Protein AF-A0A7S0PZ51-F1 (afdb_monomer)

Mean predicted aligned error: 7.54 Å

Organism: NCBI:txid221442

Structure (mmCIF, N/CA/C/O backbone):
data_AF-A0A7S0PZ51-F1
#
_entry.id   AF-A0A7S0PZ51-F1
#
loop_
_atom_site.group_PDB
_atom_site.id
_atom_site.type_symbol
_atom_site.label_atom_id
_atom_site.label_alt_id
_atom_site.label_comp_id
_atom_site.label_asym_id
_atom_site.label_entity_id
_atom_site.label_seq_id
_atom_site.pdbx_PDB_ins_code
_atom_site.Cartn_x
_atom_site.Cartn_y
_atom_site.Cartn_z
_atom_site.occupancy
_atom_site.B_iso_or_equiv
_atom_site.auth_seq_id
_atom_site.auth_comp_id
_atom_site.auth_asym_id
_atom_site.auth_atom_id
_atom_site.pdbx_PDB_model_num
ATOM 1 N N . VAL A 1 1 ? -4.561 -7.685 20.122 1.00 81.69 1 VAL A N 1
ATOM 2 C CA . VAL A 1 1 ? -4.527 -6.592 19.120 1.00 81.69 1 VAL A CA 1
ATOM 3 C C . VAL A 1 1 ? -5.230 -7.074 17.863 1.00 81.69 1 VAL A C 1
ATOM 5 O O . VAL A 1 1 ? -4.962 -8.195 17.451 1.00 81.69 1 VAL A O 1
ATOM 8 N N . GLY A 1 2 ? -6.166 -6.289 17.322 1.00 94.69 2 GLY A N 1
ATOM 9 C CA . GLY A 1 2 ? -6.836 -6.602 16.052 1.00 94.69 2 GLY A CA 1
ATOM 10 C C . GLY A 1 2 ? -6.017 -6.156 14.840 1.00 94.69 2 GLY A C 1
ATOM 11 O O . GLY A 1 2 ? -4.922 -5.612 14.990 1.00 94.69 2 GLY A O 1
ATOM 12 N N . PHE A 1 3 ? -6.566 -6.333 13.641 1.00 97.12 3 PHE A N 1
ATOM 13 C CA . PHE A 1 3 ? -5.886 -5.984 12.391 1.00 97.12 3 PHE A CA 1
ATOM 14 C C . PHE A 1 3 ? -6.617 -4.875 11.645 1.00 97.12 3 PHE A C 1
ATOM 16 O O . PHE A 1 3 ? -7.802 -4.624 11.877 1.00 97.12 3 PHE A O 1
ATOM 23 N N . VAL A 1 4 ? -5.901 -4.212 10.744 1.00 96.94 4 VAL A N 1
ATOM 24 C CA . VAL A 1 4 ? -6.469 -3.255 9.799 1.00 96.94 4 VAL A CA 1
ATOM 25 C C . VAL A 1 4 ? -5.887 -3.486 8.408 1.00 96.94 4 VAL A C 1
ATOM 27 O O . VAL A 1 4 ? -4.692 -3.746 8.262 1.00 96.94 4 VAL A O 1
ATOM 30 N N . THR A 1 5 ? -6.727 -3.386 7.382 1.00 96.12 5 THR A N 1
ATOM 31 C CA . THR A 1 5 ? -6.288 -3.273 5.984 1.00 96.12 5 THR A CA 1
ATOM 32 C C . THR A 1 5 ? -6.591 -1.866 5.496 1.00 96.12 5 THR A C 1
ATOM 34 O O . THR A 1 5 ? -7.676 -1.359 5.777 1.00 96.12 5 THR A O 1
ATOM 37 N N . TYR A 1 6 ? -5.695 -1.264 4.722 1.00 93.50 6 TYR A N 1
ATOM 38 C CA . TYR A 1 6 ? -5.899 0.066 4.152 1.00 93.50 6 TYR A CA 1
ATOM 39 C C . TYR A 1 6 ? -5.850 -0.007 2.628 1.00 93.50 6 TYR A C 1
ATOM 41 O O . TYR A 1 6 ? -4.804 -0.299 2.051 1.00 93.50 6 TYR A O 1
ATOM 49 N N . ASN A 1 7 ? -6.983 0.237 1.972 1.00 87.88 7 ASN A N 1
ATOM 50 C CA . ASN A 1 7 ? -7.094 0.140 0.519 1.00 87.88 7 ASN A CA 1
ATOM 51 C C . ASN A 1 7 ? -7.082 1.529 -0.129 1.00 87.88 7 ASN A C 1
ATOM 53 O O . ASN A 1 7 ? -8.137 2.105 -0.398 1.00 87.88 7 ASN A O 1
ATOM 57 N N . SER A 1 8 ? -5.888 2.065 -0.384 1.00 81.38 8 SER A N 1
ATOM 58 C CA . SER A 1 8 ? -5.706 3.193 -1.300 1.00 81.38 8 SER A CA 1
ATOM 59 C C . SER A 1 8 ? -5.437 2.666 -2.704 1.00 81.38 8 SER A C 1
ATOM 61 O O . SER A 1 8 ? -4.380 2.082 -2.944 1.00 81.38 8 SER A O 1
ATOM 63 N N . ALA A 1 9 ? -6.368 2.882 -3.632 1.00 75.12 9 ALA A N 1
ATOM 64 C CA . ALA A 1 9 ? -6.147 2.545 -5.033 1.00 75.12 9 ALA A CA 1
ATOM 65 C C . ALA A 1 9 ? -4.925 3.305 -5.579 1.00 75.12 9 ALA A C 1
ATOM 67 O O . ALA A 1 9 ? -4.811 4.520 -5.391 1.00 75.12 9 ALA A O 1
ATOM 68 N N . ALA A 1 10 ? -4.021 2.592 -6.255 1.00 74.50 10 ALA A N 1
ATOM 69 C CA . ALA A 1 10 ? -2.946 3.226 -7.004 1.00 74.50 10 ALA A CA 1
ATOM 70 C C . ALA A 1 10 ? -3.546 4.043 -8.167 1.00 74.50 10 ALA A C 1
ATOM 72 O O . ALA A 1 10 ? -4.529 3.602 -8.770 1.00 74.50 10 ALA A O 1
ATOM 73 N N . PRO A 1 11 ? -2.991 5.219 -8.512 1.00 72.81 11 PRO A N 1
ATOM 74 C CA . PRO A 1 11 ? -3.506 6.001 -9.631 1.00 72.81 11 PRO A CA 1
ATOM 75 C C . PRO A 1 11 ? -3.346 5.220 -10.940 1.00 72.81 11 PRO A C 1
ATOM 77 O O . PRO A 1 11 ? -2.219 4.947 -11.341 1.00 72.81 11 PRO A O 1
ATOM 80 N N . THR A 1 12 ? -4.445 4.913 -11.636 1.00 75.19 12 THR A N 1
ATOM 81 C CA . THR A 1 12 ? -4.442 4.085 -12.861 1.00 75.19 12 THR A CA 1
ATOM 82 C C . THR A 1 12 ? -3.471 4.597 -13.929 1.00 75.19 12 THR A C 1
ATOM 84 O O . THR A 1 12 ? -2.777 3.809 -14.554 1.00 75.19 12 THR A O 1
ATOM 87 N N . ARG A 1 13 ? -3.322 5.924 -14.056 1.00 75.75 13 ARG A N 1
ATOM 88 C CA . ARG A 1 13 ? -2.360 6.582 -14.967 1.00 75.75 13 ARG A CA 1
ATOM 89 C C . ARG A 1 13 ? -0.882 6.250 -14.705 1.00 75.75 13 ARG A C 1
ATOM 91 O O . ARG A 1 13 ? -0.021 6.612 -15.496 1.00 75.75 13 ARG A O 1
ATOM 98 N N . LEU A 1 14 ? -0.573 5.704 -13.530 1.00 78.88 14 LEU A N 1
ATOM 99 C CA . LEU A 1 14 ? 0.773 5.299 -13.119 1.00 78.88 14 LEU A CA 1
ATOM 100 C C . LEU A 1 14 ? 0.958 3.776 -13.190 1.00 78.88 14 LEU A C 1
ATOM 102 O O . LEU A 1 14 ? 1.949 3.264 -12.684 1.00 78.88 14 LEU A O 1
ATOM 106 N N . LEU A 1 15 ? -0.016 3.050 -13.748 1.00 79.19 15 LEU A N 1
ATOM 107 C CA . LEU A 1 15 ? 0.086 1.611 -13.998 1.00 79.19 15 LEU A CA 1
ATOM 108 C C . LEU A 1 15 ? 0.562 1.305 -15.421 1.00 79.19 15 LEU A C 1
ATOM 110 O O . LEU A 1 15 ? 1.010 0.189 -15.684 1.00 79.19 15 LEU A O 1
ATOM 114 N N . ASP A 1 16 ? 0.501 2.290 -16.319 1.00 78.12 16 ASP A N 1
ATOM 115 C CA . ASP A 1 16 ? 1.089 2.187 -17.650 1.00 78.12 16 ASP A CA 1
ATOM 116 C C . ASP A 1 16 ? 2.599 1.967 -17.528 1.00 78.12 16 ASP A C 1
ATOM 118 O O . ASP A 1 16 ? 3.267 2.581 -16.707 1.00 78.12 16 ASP A O 1
ATOM 122 N N . THR A 1 17 ? 3.170 1.083 -18.341 1.00 71.50 17 THR A N 1
ATOM 123 C CA . THR A 1 17 ? 4.598 0.753 -18.255 1.00 71.50 17 THR A CA 1
ATOM 124 C C . THR A 1 17 ? 5.372 1.484 -19.352 1.00 71.50 17 THR A C 1
ATOM 126 O O . THR A 1 17 ? 5.381 1.015 -20.495 1.00 71.50 17 THR A O 1
ATOM 129 N N . PRO A 1 18 ? 6.026 2.627 -19.072 1.00 70.81 18 PRO A N 1
ATOM 130 C CA . PRO A 1 18 ? 6.897 3.241 -20.059 1.00 70.81 18 PRO A CA 1
ATOM 131 C C . PRO A 1 18 ? 8.179 2.427 -20.209 1.00 70.81 18 PRO A C 1
ATOM 133 O O . PRO A 1 18 ? 8.719 1.886 -19.242 1.00 70.81 18 PRO A O 1
ATOM 136 N N . ARG A 1 19 ? 8.671 2.362 -21.446 1.00 73.00 19 ARG A N 1
ATOM 137 C CA . ARG A 1 19 ? 9.972 1.773 -21.766 1.00 73.00 19 ARG A CA 1
ATOM 138 C C . ARG A 1 19 ? 11.074 2.776 -21.454 1.00 73.00 19 ARG A C 1
ATOM 140 O O . ARG A 1 19 ? 10.882 3.973 -21.670 1.00 73.00 19 ARG A O 1
ATOM 147 N N . LEU A 1 20 ? 12.213 2.280 -20.985 1.00 81.75 20 LEU A N 1
ATOM 148 C CA . LEU A 1 20 ? 13.421 3.090 -20.873 1.00 81.75 20 LEU A CA 1
ATOM 149 C C . LEU A 1 20 ? 14.072 3.202 -22.247 1.00 81.75 20 LEU A C 1
ATOM 151 O O . LEU A 1 20 ? 14.023 2.269 -23.053 1.00 81.75 20 LEU A O 1
ATOM 155 N N . SER A 1 21 ? 14.681 4.350 -22.509 1.00 78.62 21 SER A N 1
ATOM 156 C CA . SER A 1 21 ? 15.374 4.612 -23.768 1.00 78.62 21 SER A CA 1
ATOM 157 C C . SER A 1 21 ? 16.729 3.908 -23.798 1.00 78.62 21 SER A C 1
ATOM 159 O O . SER A 1 21 ? 17.180 3.470 -24.855 1.00 78.62 21 SER A O 1
ATOM 161 N N . THR A 1 22 ? 17.377 3.771 -22.637 1.00 76.62 22 THR A N 1
ATOM 162 C CA . THR A 1 22 ? 18.682 3.118 -22.487 1.00 76.62 22 THR A CA 1
ATOM 163 C C . THR A 1 22 ? 18.764 2.294 -21.199 1.00 76.62 22 THR A C 1
ATOM 165 O O . THR A 1 22 ? 18.017 2.497 -20.240 1.00 76.62 22 THR A O 1
ATOM 168 N N . ARG A 1 23 ? 19.687 1.323 -21.168 1.00 75.50 23 ARG A N 1
ATOM 169 C CA . ARG A 1 23 ? 19.987 0.532 -19.965 1.00 75.50 23 ARG A CA 1
ATOM 170 C C . ARG A 1 23 ? 20.539 1.437 -18.860 1.00 75.50 23 ARG A C 1
ATOM 172 O O . ARG A 1 23 ? 21.441 2.232 -19.113 1.00 75.50 23 ARG A O 1
ATOM 179 N N . GLY A 1 24 ? 20.042 1.270 -17.635 1.00 69.75 24 GLY A N 1
ATOM 180 C CA . GLY A 1 24 ? 20.487 2.046 -16.472 1.00 69.75 24 GLY A CA 1
ATOM 181 C C . GLY A 1 24 ? 19.919 3.467 -16.385 1.00 69.75 24 GLY A C 1
ATOM 182 O O . GLY A 1 24 ? 20.316 4.215 -15.492 1.00 69.75 24 GLY A O 1
ATOM 183 N N . GLU A 1 25 ? 18.991 3.842 -17.272 1.00 81.12 25 GLU A N 1
ATOM 184 C CA . GLU A 1 25 ? 18.191 5.055 -17.109 1.00 81.12 25 GLU A CA 1
ATOM 185 C C . GLU A 1 25 ? 17.367 4.980 -15.813 1.00 81.12 25 GLU A C 1
ATOM 187 O O . GLU A 1 25 ? 16.887 3.918 -15.414 1.00 81.12 25 GLU A O 1
ATOM 192 N N . VAL A 1 26 ? 17.182 6.121 -15.147 1.00 84.50 26 VAL A N 1
ATOM 193 C CA . VAL A 1 26 ? 16.334 6.200 -13.954 1.00 84.50 26 VAL A CA 1
ATOM 194 C C . VAL A 1 26 ? 14.864 6.048 -14.367 1.00 84.50 26 VAL A C 1
ATOM 196 O O . VAL A 1 26 ? 14.349 6.914 -15.076 1.00 84.50 26 VAL A O 1
ATOM 199 N N . PRO A 1 27 ? 14.131 5.022 -13.893 1.00 87.31 27 PRO A N 1
ATOM 200 C CA . PRO A 1 27 ? 12.748 4.794 -14.300 1.00 87.31 27 PRO A CA 1
ATOM 201 C C . PRO A 1 27 ? 11.797 5.754 -13.565 1.00 87.31 27 PRO A C 1
ATOM 203 O O . PRO A 1 27 ? 11.086 5.377 -12.634 1.00 87.31 27 PRO A O 1
ATOM 206 N N . LEU A 1 28 ? 11.765 7.028 -13.968 1.00 87.19 28 LEU A N 1
ATOM 207 C CA . LEU A 1 28 ? 11.028 8.094 -13.268 1.00 87.19 28 LEU A CA 1
ATOM 208 C C . LEU A 1 28 ? 9.533 7.801 -13.094 1.00 87.19 28 LEU A C 1
ATOM 210 O O . LEU A 1 28 ? 8.939 8.180 -12.083 1.00 87.19 28 LEU A O 1
ATOM 214 N N . HIS A 1 29 ? 8.917 7.117 -14.057 1.00 87.62 29 HIS A N 1
ATOM 215 C CA . HIS A 1 29 ? 7.526 6.691 -13.938 1.00 87.62 29 HIS A CA 1
ATOM 216 C C . HIS A 1 29 ? 7.329 5.703 -12.786 1.00 87.62 29 HIS A C 1
ATOM 218 O O . HIS A 1 29 ? 6.435 5.890 -11.962 1.00 87.62 29 HIS A O 1
ATOM 224 N N . HIS A 1 30 ? 8.203 4.699 -12.694 1.00 89.31 30 HIS A N 1
ATOM 225 C CA . HIS A 1 30 ? 8.195 3.735 -11.603 1.00 89.31 30 HIS A CA 1
ATOM 226 C C . HIS A 1 30 ? 8.410 4.424 -10.252 1.00 89.31 30 HIS A C 1
ATOM 228 O O . HIS A 1 30 ? 7.635 4.214 -9.325 1.00 89.31 30 HIS A O 1
ATOM 234 N N . MET A 1 31 ? 9.379 5.341 -10.166 1.00 89.62 31 MET A N 1
ATOM 235 C CA . MET A 1 31 ? 9.634 6.118 -8.945 1.00 89.62 31 MET A CA 1
ATOM 236 C C . MET A 1 31 ? 8.419 6.964 -8.534 1.00 89.62 31 MET A C 1
ATOM 238 O O . MET A 1 31 ? 8.119 7.096 -7.348 1.00 89.62 31 MET A O 1
ATOM 242 N N . ARG A 1 32 ? 7.670 7.508 -9.503 1.00 91.25 32 ARG A N 1
ATOM 243 C CA . ARG A 1 32 ? 6.423 8.241 -9.241 1.00 91.25 32 ARG A CA 1
ATOM 244 C C . ARG A 1 32 ? 5.318 7.319 -8.723 1.00 91.25 32 ARG A C 1
ATOM 246 O O . ARG A 1 32 ? 4.660 7.678 -7.749 1.00 91.25 32 ARG A O 1
ATOM 253 N N . LEU A 1 33 ? 5.135 6.144 -9.329 1.00 90.56 33 LEU A N 1
ATOM 254 C CA . LEU A 1 33 ? 4.215 5.117 -8.830 1.00 90.56 33 LEU A CA 1
ATOM 255 C C . LEU A 1 33 ? 4.581 4.710 -7.394 1.00 90.56 33 LEU A C 1
ATOM 257 O O . LEU A 1 33 ? 3.710 4.663 -6.524 1.00 90.56 33 LEU A O 1
ATOM 261 N N . MET A 1 34 ? 5.866 4.466 -7.125 1.00 90.00 34 MET A N 1
ATOM 262 C CA . MET A 1 34 ? 6.348 4.136 -5.785 1.00 90.00 34 MET A CA 1
ATOM 263 C C . MET A 1 34 ? 6.030 5.238 -4.777 1.00 90.00 34 MET A C 1
ATOM 265 O O . MET A 1 34 ? 5.494 4.968 -3.705 1.00 90.00 34 MET A O 1
ATOM 269 N N . HIS A 1 35 ? 6.322 6.488 -5.135 1.00 91.12 35 HIS A N 1
ATOM 270 C CA . HIS A 1 35 ? 6.091 7.640 -4.275 1.00 91.12 35 HIS A CA 1
ATOM 271 C C . HIS A 1 35 ? 4.613 7.796 -3.887 1.00 91.12 35 HIS A C 1
ATOM 273 O O . HIS A 1 35 ? 4.307 8.025 -2.716 1.00 91.12 35 HIS A O 1
ATOM 279 N N . GLU A 1 36 ? 3.684 7.626 -4.833 1.00 90.38 36 GLU A N 1
ATOM 280 C CA . GLU A 1 36 ? 2.247 7.682 -4.534 1.00 90.38 36 GLU A CA 1
ATOM 281 C C . GLU A 1 36 ? 1.799 6.541 -3.609 1.00 90.38 36 GLU A C 1
ATOM 283 O O . GLU A 1 36 ? 1.038 6.767 -2.665 1.00 90.38 36 GLU A O 1
ATOM 288 N N . GLN A 1 37 ? 2.321 5.329 -3.801 1.00 91.50 37 GLN A N 1
ATOM 289 C CA . GLN A 1 37 ? 2.012 4.198 -2.923 1.00 91.50 37 GLN A CA 1
ATOM 290 C C . GLN A 1 37 ? 2.601 4.370 -1.514 1.00 91.50 37 GLN A C 1
ATOM 292 O O . GLN A 1 37 ? 1.935 4.042 -0.531 1.00 91.50 37 GLN A O 1
ATOM 297 N N . LEU A 1 38 ? 3.797 4.959 -1.383 1.00 91.56 38 LEU A N 1
ATOM 298 C CA . LEU A 1 38 ? 4.403 5.271 -0.082 1.00 91.56 38 LEU A CA 1
ATOM 299 C C . LEU A 1 38 ? 3.603 6.322 0.702 1.00 91.56 38 LEU A C 1
ATOM 301 O O . LEU A 1 38 ? 3.509 6.218 1.926 1.00 91.56 38 LEU A O 1
ATOM 305 N N . LYS A 1 39 ? 2.962 7.292 0.032 1.00 90.19 39 LYS A N 1
ATOM 306 C CA . LYS A 1 39 ? 2.004 8.204 0.691 1.00 90.19 39 LYS A CA 1
ATO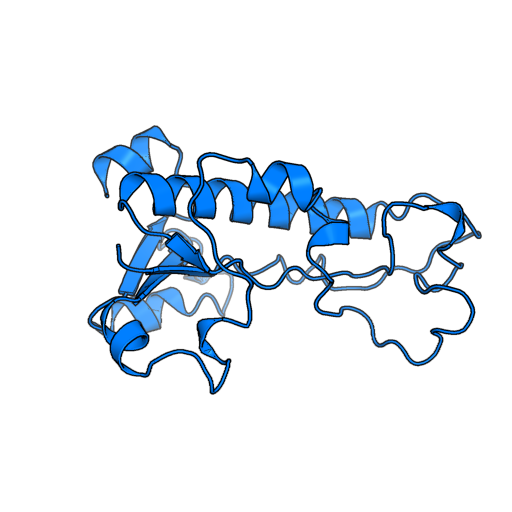M 307 C C . LYS A 1 39 ? 0.821 7.434 1.281 1.00 90.19 39 LYS A C 1
ATOM 309 O O . LYS A 1 39 ? 0.438 7.682 2.424 1.00 90.19 39 LYS A O 1
ATOM 314 N N . GLY A 1 40 ? 0.266 6.487 0.521 1.00 89.38 40 GLY A N 1
ATOM 315 C CA . GLY A 1 40 ? -0.806 5.605 0.989 1.00 89.38 40 GLY A CA 1
ATOM 316 C C . GLY A 1 40 ? -0.376 4.762 2.190 1.00 89.38 40 GLY A C 1
ATOM 317 O O . GLY A 1 40 ? -1.071 4.734 3.205 1.00 89.38 40 GLY A O 1
ATOM 318 N N . LEU A 1 41 ? 0.809 4.152 2.119 1.00 92.31 41 LEU A N 1
ATOM 319 C CA . LEU A 1 41 ? 1.373 3.356 3.208 1.00 92.31 41 LEU A CA 1
ATOM 320 C C . LEU A 1 41 ? 1.616 4.184 4.477 1.00 92.31 41 LEU A C 1
ATOM 322 O O . LEU A 1 41 ? 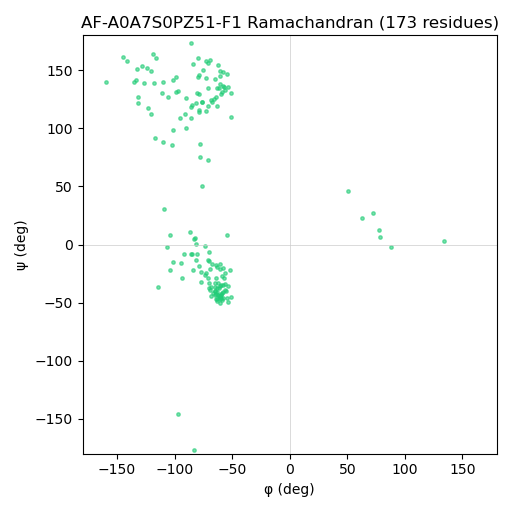1.274 3.733 5.569 1.00 92.31 41 LEU A O 1
ATOM 326 N N . ARG A 1 42 ? 2.162 5.401 4.355 1.00 91.75 42 ARG A N 1
ATOM 327 C CA . ARG A 1 42 ? 2.323 6.320 5.493 1.00 91.75 42 ARG A CA 1
ATOM 328 C C . ARG A 1 42 ? 0.987 6.531 6.208 1.00 91.75 42 ARG A C 1
ATOM 330 O O . ARG A 1 42 ? 0.918 6.404 7.430 1.00 91.75 42 ARG A O 1
ATOM 337 N N . ASN A 1 43 ? -0.070 6.832 5.456 1.00 91.06 43 ASN A N 1
ATOM 338 C CA . ASN A 1 43 ? -1.399 7.040 6.026 1.00 91.06 43 ASN A CA 1
ATOM 339 C C . ASN A 1 43 ? -1.944 5.756 6.666 1.00 91.06 43 ASN A C 1
ATOM 341 O O . ASN A 1 43 ? -2.516 5.813 7.750 1.00 91.06 43 ASN A O 1
ATOM 345 N N . ALA A 1 44 ? -1.725 4.598 6.038 1.00 93.69 44 ALA A N 1
ATOM 346 C CA . ALA A 1 44 ? -2.119 3.301 6.578 1.00 93.69 44 ALA A CA 1
ATOM 347 C C . ALA A 1 44 ? -1.464 3.010 7.938 1.00 93.69 44 ALA A C 1
ATOM 349 O O . ALA A 1 44 ? -2.149 2.601 8.874 1.00 93.69 44 ALA A O 1
ATOM 350 N N . LEU A 1 45 ? -0.155 3.260 8.064 1.00 93.94 45 LEU A N 1
ATOM 351 C CA . LEU A 1 45 ? 0.595 3.089 9.312 1.00 93.94 45 LEU A CA 1
ATOM 352 C C . LEU A 1 45 ? 0.091 4.034 10.408 1.00 93.94 45 LEU A C 1
ATOM 354 O O . LEU A 1 45 ? -0.067 3.621 11.558 1.00 93.94 45 LEU A O 1
ATOM 358 N N . PHE A 1 46 ? -0.208 5.285 10.050 1.00 92.94 46 PHE A N 1
ATOM 359 C CA . PHE A 1 46 ? -0.776 6.261 10.979 1.00 92.94 46 PHE A CA 1
ATOM 360 C C . PHE A 1 46 ? -2.159 5.829 11.487 1.00 92.94 46 PHE A C 1
ATOM 362 O O . PHE A 1 46 ? -2.386 5.780 12.694 1.00 92.94 46 PHE A O 1
ATOM 369 N N . VAL A 1 47 ? -3.058 5.433 10.581 1.00 93.44 47 VAL A N 1
ATOM 370 C CA . VAL A 1 47 ? -4.400 4.934 10.920 1.00 93.44 47 VAL A CA 1
ATOM 371 C C . VAL A 1 47 ? -4.328 3.677 11.792 1.00 93.44 47 VAL A C 1
ATOM 373 O O . VAL A 1 47 ? -5.033 3.583 12.793 1.00 93.44 47 VAL A O 1
ATOM 376 N N . ALA A 1 48 ? -3.448 2.729 11.462 1.00 95.62 48 ALA A N 1
ATOM 377 C CA . ALA A 1 48 ? -3.246 1.518 12.256 1.00 95.62 48 ALA A CA 1
ATOM 378 C C . ALA A 1 48 ? -2.802 1.832 13.691 1.00 95.62 48 ALA A C 1
ATOM 380 O O . ALA A 1 48 ? -3.330 1.254 14.643 1.00 95.62 48 ALA A O 1
ATOM 381 N N . ARG A 1 49 ? -1.883 2.795 13.848 1.00 94.12 49 ARG A N 1
ATOM 382 C CA . ARG A 1 49 ? -1.420 3.261 15.157 1.00 94.12 49 ARG A CA 1
ATOM 383 C C . ARG A 1 49 ? -2.542 3.917 15.964 1.00 94.12 49 ARG A C 1
ATOM 385 O O . ARG A 1 49 ? -2.686 3.573 17.132 1.00 94.12 49 ARG A O 1
ATOM 392 N N . LEU A 1 50 ? -3.333 4.811 15.360 1.00 93.62 50 LEU A N 1
ATOM 393 C CA . LEU A 1 50 ? -4.468 5.459 16.039 1.00 93.62 50 LEU A CA 1
ATOM 394 C C . LEU A 1 50 ? -5.494 4.440 16.539 1.00 93.62 50 LEU A C 1
ATOM 396 O O . LEU A 1 50 ? -5.955 4.519 17.670 1.00 93.62 50 LEU A O 1
ATOM 400 N N . LEU A 1 51 ? -5.782 3.430 15.722 1.00 93.19 51 LEU A N 1
ATOM 401 C CA . LEU A 1 51 ? -6.744 2.381 16.050 1.00 93.19 51 LEU A CA 1
ATOM 402 C C . LEU A 1 51 ? -6.178 1.274 16.955 1.00 93.19 51 LEU A C 1
ATOM 404 O O . LEU A 1 51 ? -6.893 0.313 17.247 1.00 93.19 51 LEU A O 1
ATOM 408 N N . ASN A 1 52 ? -4.904 1.361 17.354 1.00 95.06 52 ASN A N 1
ATOM 409 C CA . ASN A 1 52 ? -4.180 0.327 18.098 1.00 95.06 52 ASN A CA 1
ATOM 410 C C . ASN A 1 52 ? -4.292 -1.078 17.456 1.00 95.06 52 ASN A C 1
ATOM 412 O O . ASN A 1 52 ? -4.591 -2.086 18.109 1.00 95.06 52 ASN A O 1
ATOM 416 N N . ARG A 1 53 ? -4.097 -1.139 16.133 1.00 96.69 53 ARG A N 1
ATOM 417 C CA . ARG A 1 53 ? -4.216 -2.351 15.305 1.00 96.69 53 ARG A CA 1
ATOM 418 C C . ARG A 1 53 ? -2.930 -2.617 14.536 1.00 96.69 53 ARG A C 1
ATOM 420 O O . ARG A 1 53 ? -2.202 -1.695 14.183 1.00 96.69 53 ARG A O 1
ATOM 427 N N . ALA A 1 54 ? -2.673 -3.887 14.232 1.00 97.38 54 ALA A N 1
ATOM 428 C CA . ALA A 1 54 ? -1.592 -4.257 13.328 1.00 97.38 54 ALA A CA 1
ATOM 429 C C . ALA A 1 54 ? -2.015 -4.031 11.869 1.00 97.38 54 ALA A C 1
ATOM 431 O O . ALA A 1 54 ? -3.076 -4.500 11.447 1.00 97.38 54 ALA A O 1
ATOM 432 N N . LEU A 1 55 ? -1.184 -3.338 11.089 1.00 97.50 55 LEU A N 1
ATOM 433 C CA . LEU A 1 55 ? -1.420 -3.136 9.661 1.00 97.50 55 LEU A CA 1
ATOM 434 C C . LEU A 1 55 ? -1.078 -4.410 8.884 1.00 97.50 55 LEU A C 1
ATOM 436 O O . LEU A 1 55 ? 0.064 -4.861 8.901 1.00 97.50 55 LEU A O 1
ATOM 440 N N . VAL A 1 56 ? -2.030 -4.958 8.136 1.00 97.00 56 VAL A N 1
ATOM 441 C CA . VAL A 1 56 ? -1.698 -5.893 7.055 1.00 97.00 56 VAL A CA 1
ATOM 442 C C . VAL A 1 56 ? -1.240 -5.053 5.869 1.00 97.00 56 VAL A C 1
ATOM 444 O O . VAL A 1 56 ? -2.011 -4.234 5.361 1.00 97.00 56 VAL A O 1
ATOM 447 N N . LEU A 1 57 ? 0.028 -5.199 5.480 1.00 95.25 57 LEU A N 1
ATOM 448 C CA . LEU A 1 57 ? 0.640 -4.361 4.452 1.00 95.25 57 LEU A CA 1
ATOM 449 C C . LEU A 1 57 ? -0.144 -4.454 3.131 1.00 95.25 57 LEU A C 1
ATOM 451 O O . LEU A 1 57 ? -0.522 -5.555 2.719 1.00 95.25 57 LEU A O 1
ATOM 455 N N . PRO A 1 58 ? -0.397 -3.325 2.449 1.00 93.94 58 PRO A N 1
ATOM 456 C CA . PRO A 1 58 ? -1.091 -3.346 1.170 1.00 93.94 58 PRO A CA 1
ATOM 457 C C . PRO A 1 58 ? -0.221 -3.986 0.071 1.00 93.94 58 PRO A C 1
ATOM 459 O O . PRO A 1 58 ? 1.007 -4.020 0.191 1.00 93.94 58 PRO A O 1
ATOM 462 N N . PRO A 1 59 ? -0.827 -4.472 -1.029 1.00 92.00 59 PRO A N 1
ATOM 463 C CA . PRO A 1 59 ? -0.089 -4.707 -2.267 1.00 92.00 59 PRO A CA 1
ATOM 464 C C . PRO A 1 59 ? 0.605 -3.432 -2.730 1.00 92.00 59 PRO A C 1
ATOM 466 O O . PRO A 1 59 ? -0.012 -2.370 -2.787 1.00 92.00 59 PRO A O 1
ATOM 469 N N . LEU A 1 60 ? 1.877 -3.574 -3.088 1.00 90.25 60 LEU A N 1
ATOM 470 C CA . LEU A 1 60 ? 2.666 -2.547 -3.748 1.00 90.25 60 LEU A CA 1
ATOM 471 C C . LEU A 1 60 ? 2.927 -3.008 -5.180 1.00 90.25 60 LEU A C 1
ATOM 473 O O . LEU A 1 60 ? 3.300 -4.157 -5.404 1.00 90.25 60 LEU A O 1
ATOM 477 N N . LEU A 1 61 ? 2.668 -2.131 -6.141 1.00 92.19 61 LEU A N 1
ATOM 478 C CA . LEU A 1 61 ? 2.777 -2.393 -7.570 1.00 92.19 61 LEU A CA 1
ATOM 479 C C . LEU A 1 61 ? 4.065 -1.815 -8.143 1.00 92.19 61 LEU A C 1
ATOM 481 O O . LEU A 1 61 ? 4.451 -0.693 -7.808 1.00 92.19 61 LEU A O 1
ATOM 485 N N . CYS A 1 62 ? 4.677 -2.557 -9.059 1.00 90.12 62 CYS A N 1
ATOM 486 C CA . CYS A 1 62 ? 5.890 -2.170 -9.759 1.00 90.12 62 CYS A CA 1
ATOM 487 C C . CYS A 1 62 ? 5.639 -2.197 -11.254 1.00 90.12 62 CYS A C 1
ATOM 489 O O . CYS A 1 62 ? 5.401 -3.251 -11.835 1.00 90.12 62 CYS A O 1
ATOM 491 N N . SER A 1 63 ? 5.765 -1.032 -11.880 1.00 90.81 63 SER A N 1
ATOM 492 C CA . SER A 1 63 ? 5.875 -0.878 -13.334 1.00 90.81 63 SER A CA 1
ATOM 493 C C . SER A 1 63 ? 7.308 -1.094 -13.848 1.00 90.81 63 SER A C 1
ATOM 495 O O . SER A 1 63 ? 7.601 -0.792 -14.998 1.00 90.81 63 SER A O 1
ATOM 497 N N . CYS A 1 64 ? 8.235 -1.491 -12.975 1.00 89.06 64 CYS A N 1
ATOM 498 C CA . CYS A 1 64 ? 9.624 -1.777 -13.298 1.00 89.06 64 CYS A CA 1
ATOM 499 C C . CYS A 1 64 ? 10.218 -2.650 -12.199 1.00 89.06 64 CYS A C 1
ATOM 501 O O . CYS A 1 64 ? 9.943 -2.421 -11.023 1.00 89.06 64 CYS A O 1
ATOM 503 N N . GLU A 1 65 ? 11.033 -3.627 -12.567 1.00 87.50 65 GLU A N 1
ATOM 504 C CA . GLU A 1 65 ? 11.757 -4.501 -11.649 1.00 87.50 65 GLU A CA 1
ATOM 505 C C . GLU A 1 65 ? 12.967 -3.787 -11.019 1.00 87.50 65 GLU A C 1
ATOM 507 O O . GLU A 1 65 ? 14.102 -4.262 -11.028 1.00 87.50 65 GLU A O 1
ATOM 512 N N . LEU A 1 66 ? 12.728 -2.592 -10.483 1.00 81.62 66 LEU A N 1
ATOM 513 C CA . LEU A 1 66 ? 13.719 -1.827 -9.753 1.00 81.62 66 LEU A CA 1
ATOM 514 C C . LEU A 1 66 ? 13.708 -2.273 -8.287 1.00 81.62 66 LEU A C 1
ATOM 516 O O . LEU A 1 66 ? 12.763 -2.000 -7.551 1.00 81.62 66 LEU A O 1
ATOM 520 N N . GLY A 1 67 ? 14.765 -2.970 -7.877 1.00 73.25 67 GLY A N 1
ATOM 521 C CA . GLY A 1 67 ? 15.112 -3.173 -6.468 1.00 73.25 67 GLY A CA 1
ATOM 522 C C . GLY A 1 67 ? 16.176 -2.167 -6.013 1.00 73.25 67 GLY A C 1
ATOM 523 O O . GLY A 1 67 ? 16.259 -1.047 -6.512 1.00 73.25 67 GLY A O 1
ATOM 524 N N . PHE A 1 68 ? 17.074 -2.584 -5.118 1.00 66.12 68 PHE A N 1
ATOM 525 C CA . PHE A 1 68 ? 18.183 -1.736 -4.647 1.00 66.12 68 PHE A CA 1
ATOM 526 C C . PHE A 1 68 ? 19.282 -1.469 -5.694 1.00 66.12 68 PHE A C 1
ATOM 528 O O . PHE A 1 68 ? 20.111 -0.580 -5.505 1.00 66.12 68 PHE A O 1
ATOM 535 N N . TRP A 1 69 ? 19.306 -2.220 -6.800 1.00 73.06 69 TRP A N 1
ATOM 536 C CA . TRP A 1 69 ? 20.398 -2.204 -7.775 1.00 73.06 69 TRP A CA 1
ATOM 537 C C . TRP A 1 69 ? 19.922 -1.710 -9.142 1.00 73.06 69 TRP A C 1
ATOM 539 O O . TRP A 1 69 ? 19.511 -2.492 -9.994 1.00 73.06 69 TRP A O 1
ATOM 549 N N . ILE A 1 70 ? 20.030 -0.401 -9.387 1.00 71.38 70 ILE A N 1
ATOM 550 C CA . ILE A 1 70 ? 19.530 0.233 -10.624 1.00 71.38 70 ILE A CA 1
ATOM 551 C C . ILE A 1 70 ? 20.155 -0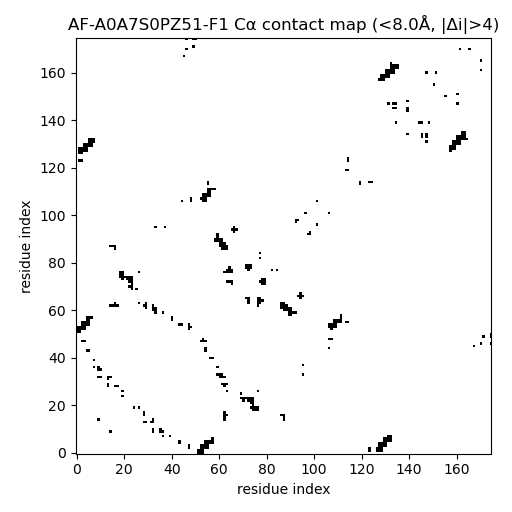.329 -11.911 1.00 71.38 70 ILE A C 1
ATOM 553 O O . ILE A 1 70 ? 19.524 -0.336 -12.962 1.00 71.38 70 ILE A O 1
ATOM 557 N N . LYS A 1 71 ? 21.383 -0.859 -11.828 1.00 74.38 71 LYS A N 1
ATOM 558 C CA . LYS A 1 71 ? 22.093 -1.465 -12.966 1.00 74.38 71 LYS A CA 1
ATOM 559 C C . LYS A 1 71 ? 21.506 -2.807 -13.417 1.00 74.38 71 LYS A C 1
ATOM 561 O O . LYS A 1 71 ? 21.890 -3.290 -14.477 1.00 74.38 71 LYS A O 1
ATOM 566 N N . HIS A 1 72 ? 20.627 -3.416 -12.619 1.00 75.88 72 HIS A N 1
ATOM 567 C CA . HIS A 1 72 ? 19.975 -4.680 -12.969 1.00 75.88 72 HIS A CA 1
ATOM 568 C C . HIS A 1 72 ? 18.771 -4.478 -13.893 1.00 75.88 72 HIS A C 1
ATOM 570 O O . HIS A 1 72 ? 18.303 -5.445 -14.478 1.00 75.88 72 HIS A O 1
ATOM 576 N N . VAL A 1 73 ? 18.286 -3.243 -14.045 1.00 77.88 73 VAL A N 1
ATOM 577 C CA . VAL A 1 73 ? 17.124 -2.936 -14.877 1.00 77.88 73 VAL A CA 1
ATOM 578 C C . VAL A 1 73 ? 17.548 -2.745 -16.334 1.00 77.88 73 VAL A C 1
ATOM 580 O O . VAL A 1 73 ? 18.330 -1.847 -16.661 1.00 77.88 73 VAL A O 1
ATOM 583 N N . GLU A 1 74 ? 16.996 -3.571 -17.221 1.00 83.81 74 GLU A N 1
ATOM 584 C CA . GLU A 1 74 ? 17.174 -3.450 -18.669 1.00 83.81 74 GLU A CA 1
ATOM 585 C C . GLU A 1 74 ? 16.154 -2.478 -19.291 1.00 83.81 74 GLU A C 1
ATOM 587 O O . GLU A 1 74 ? 15.213 -2.018 -18.643 1.00 83.81 74 GLU A O 1
ATOM 592 N N . ALA A 1 75 ? 16.296 -2.181 -20.588 1.00 82.31 75 ALA A N 1
ATOM 593 C CA . ALA A 1 75 ? 15.456 -1.198 -21.292 1.00 82.31 75 ALA A CA 1
ATOM 594 C C . ALA A 1 75 ? 13.935 -1.480 -21.213 1.00 82.31 75 ALA A C 1
ATOM 596 O O . ALA A 1 75 ? 13.107 -0.574 -21.325 1.00 82.31 75 ALA A O 1
ATOM 597 N N . LYS A 1 76 ? 13.553 -2.746 -21.000 1.00 85.19 76 LYS A N 1
ATOM 598 C CA . LYS A 1 76 ? 12.159 -3.188 -20.842 1.00 85.19 76 LYS A CA 1
ATOM 599 C C . LYS A 1 76 ? 11.633 -3.093 -19.405 1.00 85.19 76 LYS A C 1
ATOM 601 O O . LYS A 1 76 ? 10.557 -3.620 -19.144 1.00 85.19 76 LYS A O 1
ATOM 606 N N . CYS A 1 77 ? 12.357 -2.444 -18.492 1.00 86.56 77 CYS A N 1
ATOM 607 C CA . CYS A 1 77 ? 11.982 -2.344 -17.080 1.00 86.56 77 CYS A CA 1
ATOM 608 C C . CYS A 1 77 ? 11.923 -3.706 -16.354 1.00 86.56 77 CYS A C 1
ATOM 610 O O . CYS A 1 77 ? 11.245 -3.834 -15.340 1.00 86.56 77 CYS A O 1
ATOM 612 N N . VAL A 1 78 ? 12.628 -4.719 -16.858 1.00 87.69 78 VAL A N 1
ATOM 613 C CA . VAL A 1 78 ? 12.766 -6.053 -16.244 1.00 87.69 78 VAL A CA 1
ATOM 614 C C . VAL A 1 78 ? 14.246 -6.411 -16.161 1.00 87.69 78 VAL A C 1
ATOM 616 O O . VAL A 1 78 ? 15.041 -5.886 -16.948 1.00 87.69 78 VAL A O 1
ATOM 619 N N . ALA A 1 79 ? 14.629 -7.260 -15.212 1.00 85.62 79 ALA A N 1
ATOM 620 C CA . ALA A 1 79 ? 15.994 -7.753 -15.125 1.00 85.62 79 ALA A CA 1
ATOM 621 C C . ALA A 1 79 ? 16.314 -8.734 -16.265 1.00 85.62 79 ALA A C 1
ATOM 623 O O . ALA A 1 79 ? 15.426 -9.361 -16.849 1.00 85.62 79 ALA A O 1
ATOM 624 N N . ALA A 1 80 ? 17.600 -8.867 -16.595 1.00 84.38 80 ALA A N 1
ATOM 625 C CA . ALA A 1 80 ? 18.054 -9.859 -17.567 1.00 84.38 80 ALA A CA 1
ATOM 626 C C . ALA A 1 80 ? 17.683 -11.280 -17.100 1.00 84.38 80 ALA A C 1
ATOM 628 O O . ALA A 1 80 ? 17.974 -11.647 -15.962 1.00 84.38 80 ALA A O 1
ATOM 629 N N . GLY A 1 81 ? 17.055 -12.077 -17.971 1.00 86.38 81 GLY A N 1
ATOM 630 C CA . GLY A 1 81 ? 16.549 -13.414 -17.644 1.00 86.38 81 GLY A CA 1
ATOM 631 C C . GLY A 1 81 ? 15.125 -13.445 -17.072 1.00 86.38 81 GLY A C 1
ATOM 632 O O . GLY A 1 81 ? 14.613 -14.528 -16.790 1.00 86.38 81 GLY A O 1
ATOM 633 N N . HIS A 1 82 ? 14.479 -12.288 -16.880 1.00 88.12 82 HIS A N 1
ATOM 634 C CA . HIS A 1 82 ? 13.102 -12.171 -16.381 1.00 88.12 82 HIS A CA 1
ATOM 635 C C . HIS A 1 82 ? 12.122 -11.702 -17.470 1.00 88.12 82 HIS A C 1
ATOM 637 O O . HIS A 1 82 ? 11.122 -11.038 -17.197 1.00 88.12 82 HIS A O 1
ATOM 643 N N . GLU A 1 83 ? 12.372 -12.041 -18.734 1.00 85.25 83 GLU A N 1
ATOM 644 C CA . GLU A 1 83 ? 11.612 -11.534 -19.884 1.00 85.25 83 GLU A CA 1
ATOM 645 C C . GLU A 1 83 ? 10.134 -11.958 -19.884 1.00 85.25 83 GLU A C 1
ATOM 647 O O . GLU A 1 83 ? 9.320 -11.356 -20.585 1.00 85.25 83 GLU A O 1
ATOM 652 N N . THR A 1 84 ? 9.777 -12.980 -19.104 1.00 90.06 84 THR A N 1
ATOM 653 C CA . THR A 1 84 ? 8.398 -13.457 -18.932 1.00 90.06 84 THR A CA 1
ATOM 654 C C . THR A 1 84 ? 7.623 -12.709 -17.846 1.00 90.06 84 THR A C 1
ATOM 656 O O . THR A 1 84 ? 6.423 -12.947 -17.693 1.00 90.06 84 THR A O 1
ATOM 659 N N . LEU A 1 85 ? 8.275 -11.837 -17.066 1.00 88.44 85 LEU A N 1
ATOM 660 C CA . LEU A 1 85 ? 7.616 -11.043 -16.031 1.00 88.44 85 LEU A CA 1
ATOM 661 C C . LEU A 1 85 ? 6.637 -10.054 -16.674 1.00 88.44 85 LEU A C 1
ATOM 663 O O . LEU A 1 85 ? 7.005 -9.242 -17.522 1.00 88.44 85 LEU A O 1
ATOM 667 N N . GLN A 1 86 ? 5.377 -10.105 -16.247 1.00 89.88 86 GLN A N 1
ATOM 668 C CA . GLN A 1 86 ? 4.348 -9.180 -16.710 1.00 89.88 86 GLN A CA 1
ATOM 669 C C . GLN A 1 86 ? 4.306 -7.946 -15.810 1.00 89.88 86 GLN A C 1
ATOM 671 O O . GLN A 1 86 ? 4.167 -8.060 -14.594 1.00 89.88 86 GLN A O 1
ATOM 676 N N . LEU A 1 87 ? 4.411 -6.767 -16.420 1.00 89.31 87 LEU A N 1
ATOM 677 C CA . LEU A 1 87 ? 4.302 -5.481 -15.738 1.00 89.31 87 LEU A CA 1
ATOM 678 C C . LEU A 1 87 ? 2.879 -4.897 -15.907 1.00 89.31 87 LEU A C 1
ATOM 680 O O . LEU A 1 87 ? 2.301 -5.037 -16.986 1.00 89.31 87 LEU A O 1
ATOM 684 N N . PRO A 1 88 ? 2.330 -4.202 -14.892 1.00 90.75 88 PRO A N 1
ATOM 685 C CA . PRO A 1 88 ? 2.860 -4.106 -13.536 1.00 90.75 88 PRO A CA 1
ATOM 686 C C . PRO A 1 88 ? 2.610 -5.395 -12.735 1.00 90.75 88 PRO A C 1
ATOM 688 O O . PRO A 1 88 ? 1.599 -6.069 -12.918 1.00 90.75 88 PRO A O 1
ATOM 691 N N . TYR A 1 89 ? 3.495 -5.697 -11.787 1.00 90.56 89 TYR A 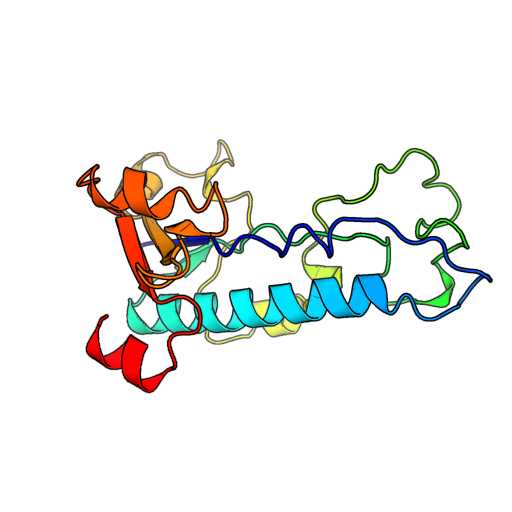N 1
ATOM 692 C CA . TYR A 1 89 ? 3.355 -6.839 -10.875 1.00 90.56 89 TYR A CA 1
ATOM 693 C C . TYR A 1 89 ? 3.277 -6.381 -9.419 1.00 90.56 89 TYR A C 1
ATOM 695 O O . TYR A 1 89 ? 3.621 -5.244 -9.093 1.00 90.56 89 TYR A O 1
ATOM 703 N N . VAL A 1 90 ? 2.829 -7.272 -8.528 1.00 91.94 90 VAL A N 1
ATOM 704 C CA . VAL A 1 90 ? 2.908 -7.030 -7.083 1.00 91.94 90 VAL A CA 1
ATOM 705 C C . VAL A 1 90 ? 4.327 -7.318 -6.620 1.00 91.94 90 VAL A C 1
ATOM 707 O O . VAL A 1 90 ? 4.765 -8.467 -6.650 1.00 91.94 90 VAL A O 1
ATOM 710 N N . CYS A 1 91 ? 5.033 -6.287 -6.177 1.00 88.12 91 CYS A N 1
ATOM 711 C CA . CYS A 1 91 ? 6.438 -6.411 -5.828 1.00 88.12 91 CYS A CA 1
ATOM 712 C C . CYS A 1 91 ? 6.646 -6.934 -4.410 1.00 88.12 91 CYS A C 1
ATOM 714 O O . CYS A 1 91 ? 5.808 -6.723 -3.521 1.00 88.12 91 CYS A O 1
ATOM 716 N N . PRO A 1 92 ? 7.811 -7.550 -4.177 1.00 88.81 92 PRO A N 1
ATOM 717 C CA . PRO A 1 92 ? 8.339 -7.751 -2.841 1.00 88.81 92 PRO A CA 1
ATOM 718 C C . PRO A 1 92 ? 8.443 -6.429 -2.058 1.00 88.81 92 PRO A C 1
ATOM 720 O O . PRO A 1 92 ? 8.698 -5.362 -2.622 1.00 88.81 92 PRO A O 1
ATOM 723 N N . VAL A 1 93 ? 8.245 -6.492 -0.738 1.00 87.50 93 VAL A N 1
ATOM 724 C CA . VAL A 1 93 ? 8.269 -5.304 0.139 1.00 87.50 93 VAL A CA 1
ATOM 725 C C . VAL A 1 93 ? 9.642 -4.627 0.168 1.00 87.50 93 VAL A C 1
ATOM 727 O O . VAL A 1 93 ? 9.727 -3.411 0.333 1.00 87.50 93 VAL A O 1
ATOM 730 N N . ASP A 1 94 ? 10.707 -5.399 -0.034 1.00 87.50 94 ASP A N 1
ATOM 731 C CA . ASP A 1 94 ? 12.094 -4.943 -0.037 1.00 87.50 94 ASP A CA 1
ATOM 732 C C . ASP A 1 94 ? 12.426 -4.020 -1.212 1.00 87.50 94 ASP A C 1
ATOM 734 O O . ASP A 1 94 ? 13.367 -3.244 -1.117 1.00 87.50 94 ASP A O 1
ATOM 738 N N . HIS A 1 95 ? 11.602 -3.988 -2.262 1.00 87.56 95 HIS A N 1
ATOM 739 C CA . HIS A 1 95 ? 11.738 -2.983 -3.320 1.00 87.56 95 HIS A CA 1
ATOM 740 C C . HIS A 1 95 ? 11.366 -1.567 -2.834 1.00 87.56 95 HIS A C 1
ATOM 742 O O . HIS A 1 95 ? 11.783 -0.582 -3.433 1.00 87.56 95 HIS A O 1
ATOM 748 N N . PHE A 1 96 ? 10.587 -1.444 -1.750 1.00 86.19 96 PHE A N 1
ATOM 749 C CA . PHE A 1 96 ? 10.066 -0.165 -1.241 1.00 86.19 96 PHE A CA 1
ATOM 750 C C . PHE A 1 96 ? 10.616 0.213 0.128 1.00 86.19 96 PHE A C 1
ATOM 752 O O . PHE A 1 96 ? 10.784 1.396 0.423 1.00 86.19 96 PHE A O 1
ATOM 759 N N . LEU A 1 97 ? 10.816 -0.779 0.994 1.00 87.56 97 LEU A N 1
ATOM 760 C CA . LEU A 1 97 ? 11.167 -0.595 2.395 1.00 87.56 97 LEU A CA 1
ATOM 761 C C . LEU A 1 97 ? 12.307 -1.527 2.746 1.00 87.56 97 LEU A C 1
ATOM 763 O O . LEU A 1 97 ? 12.291 -2.691 2.375 1.00 87.56 97 LEU A O 1
ATOM 767 N N . PHE A 1 98 ? 13.242 -1.065 3.565 1.00 89.69 98 PHE A N 1
ATOM 768 C CA . PHE A 1 98 ? 14.254 -1.960 4.101 1.00 89.69 98 PHE A CA 1
ATOM 769 C C . PHE A 1 98 ? 13.626 -2.884 5.166 1.00 89.69 98 PHE A C 1
ATOM 771 O O . PHE A 1 98 ? 13.193 -2.379 6.210 1.00 89.69 98 PHE A O 1
ATOM 778 N N . PRO A 1 99 ? 13.558 -4.218 4.957 1.00 88.50 99 PRO A N 1
ATOM 779 C CA . PRO A 1 99 ? 12.789 -5.102 5.838 1.00 88.50 99 PRO A CA 1
ATOM 780 C C . PRO A 1 99 ? 13.260 -5.082 7.292 1.00 88.50 99 PRO A C 1
ATOM 782 O O . PRO A 1 99 ? 12.437 -5.144 8.201 1.00 88.50 99 PRO A O 1
ATOM 785 N N . ARG A 1 100 ? 14.572 -4.933 7.519 1.00 90.94 100 ARG A N 1
ATOM 786 C CA . ARG A 1 100 ? 15.145 -4.814 8.866 1.00 90.94 100 ARG A CA 1
ATOM 787 C C . ARG A 1 100 ? 14.585 -3.596 9.604 1.00 90.94 100 ARG A C 1
ATOM 789 O O . ARG A 1 100 ? 14.066 -3.746 10.701 1.00 90.94 100 ARG A O 1
ATOM 796 N N . THR A 1 101 ? 14.611 -2.417 8.979 1.00 92.06 101 THR A N 1
ATOM 797 C CA . THR A 1 101 ? 14.075 -1.188 9.587 1.00 92.06 101 THR A CA 1
ATOM 798 C C . THR A 1 101 ? 12.575 -1.292 9.845 1.00 92.06 101 THR A C 1
ATOM 800 O O . THR A 1 101 ? 12.093 -0.812 10.866 1.00 92.06 101 THR A O 1
ATOM 803 N N . LEU A 1 102 ? 11.825 -1.935 8.945 1.00 91.12 102 LEU A N 1
ATOM 804 C CA . LEU A 1 102 ? 10.397 -2.160 9.150 1.00 91.12 102 LEU A CA 1
ATOM 805 C C . LEU A 1 102 ? 10.142 -3.094 10.350 1.00 91.12 102 LEU A C 1
ATOM 807 O O . LEU A 1 102 ? 9.286 -2.787 11.181 1.00 91.12 102 LEU A O 1
ATOM 811 N N . ALA A 1 103 ? 10.907 -4.183 10.473 1.00 91.19 103 ALA A N 1
ATOM 812 C CA . ALA A 1 103 ? 10.810 -5.144 11.574 1.00 91.19 103 ALA A CA 1
ATOM 813 C C . ALA A 1 103 ? 11.191 -4.546 12.940 1.00 91.19 103 ALA A C 1
ATOM 815 O O . ALA A 1 103 ? 10.570 -4.879 13.945 1.00 91.19 103 ALA A O 1
ATOM 816 N N . GLU A 1 104 ? 12.179 -3.651 12.970 1.00 94.69 104 GLU A N 1
ATOM 817 C CA . GLU A 1 104 ? 12.635 -2.944 14.177 1.00 94.69 104 GLU A CA 1
ATOM 818 C C . GLU A 1 104 ? 11.742 -1.740 14.541 1.00 94.69 104 GLU A C 1
ATOM 820 O O . GLU A 1 104 ? 11.901 -1.137 15.602 1.00 94.69 104 GLU A O 1
ATOM 825 N N . SER A 1 105 ? 10.790 -1.369 13.677 1.00 92.75 105 SER A N 1
ATOM 826 C CA . SER A 1 105 ? 9.916 -0.219 13.910 1.00 92.75 105 SER A CA 1
ATOM 827 C C . SER A 1 105 ? 8.867 -0.473 15.001 1.00 92.75 105 SER A C 1
ATOM 829 O O . SER A 1 105 ? 8.441 -1.596 15.260 1.00 92.75 105 SER A O 1
ATOM 831 N N . HIS A 1 106 ? 8.349 0.608 15.591 1.00 92.38 106 HIS A N 1
ATOM 832 C CA . HIS A 1 106 ? 7.234 0.542 16.546 1.00 92.38 106 HIS A CA 1
ATOM 833 C C . HIS A 1 106 ? 5.869 0.246 15.899 1.00 92.38 106 HIS A C 1
ATOM 835 O O . HIS A 1 106 ? 4.854 0.212 16.598 1.00 92.38 106 HIS A O 1
ATOM 841 N N . PHE A 1 107 ? 5.801 0.096 14.573 1.00 93.25 107 PHE A N 1
ATOM 842 C CA . PHE A 1 107 ? 4.551 -0.194 13.884 1.00 93.25 107 PHE A CA 1
ATOM 843 C C . PHE A 1 107 ? 4.296 -1.697 13.863 1.00 93.25 107 PHE A C 1
ATOM 845 O O . PHE A 1 107 ? 5.029 -2.468 13.242 1.00 93.25 107 PHE A O 1
ATOM 852 N N . LEU A 1 108 ? 3.197 -2.113 14.489 1.00 95.88 108 LEU A N 1
ATOM 853 C CA . LEU A 1 108 ? 2.718 -3.482 14.375 1.00 95.88 108 LEU A CA 1
ATOM 854 C C . LEU A 1 108 ? 2.235 -3.722 12.945 1.00 95.88 108 LEU A C 1
ATOM 856 O O . LEU A 1 108 ? 1.346 -3.023 12.456 1.00 95.88 108 LEU A O 1
ATOM 860 N N . HIS A 1 109 ? 2.807 -4.719 12.280 1.00 95.56 109 HIS A N 1
ATOM 861 C CA . HIS A 1 109 ? 2.467 -5.033 10.902 1.00 95.56 109 HIS A CA 1
ATOM 862 C C . HIS A 1 109 ? 2.509 -6.539 10.625 1.00 95.56 109 HIS A C 1
ATOM 864 O O . HIS A 1 109 ? 3.101 -7.328 11.366 1.00 95.56 109 HIS A O 1
ATOM 870 N N . ARG A 1 110 ? 1.851 -6.942 9.539 1.00 95.38 110 ARG A N 1
ATOM 871 C CA . ARG A 1 110 ? 1.928 -8.273 8.937 1.00 95.38 110 ARG A CA 1
ATOM 872 C C . ARG A 1 110 ? 2.119 -8.139 7.438 1.00 95.38 110 ARG A C 1
ATOM 874 O O . ARG A 1 110 ? 1.674 -7.166 6.832 1.00 95.38 110 ARG A O 1
ATOM 881 N N . GLU A 1 111 ? 2.780 -9.128 6.855 1.00 93.06 111 GLU A N 1
ATOM 882 C CA . GLU A 1 111 ? 2.955 -9.196 5.410 1.00 93.06 111 GLU A CA 1
ATOM 883 C C . GLU A 1 111 ? 1.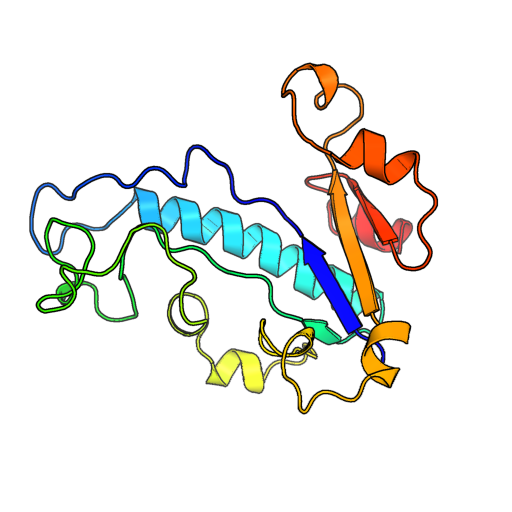595 -9.315 4.699 1.00 93.06 111 GLU A C 1
ATOM 885 O O . GLU A 1 111 ? 0.601 -9.754 5.280 1.00 93.06 111 GLU A O 1
ATOM 890 N N . ARG A 1 112 ? 1.539 -8.871 3.447 1.00 93.12 112 ARG A N 1
ATOM 891 C CA . ARG A 1 112 ? 0.306 -8.696 2.672 1.00 93.12 112 ARG A CA 1
ATOM 892 C C . ARG A 1 112 ? -0.572 -9.945 2.572 1.00 93.12 112 ARG A C 1
ATOM 894 O O . ARG A 1 112 ? -1.794 -9.835 2.614 1.00 93.12 112 ARG A O 1
ATOM 901 N N . THR A 1 113 ? 0.026 -11.118 2.399 1.00 93.81 113 THR A N 1
ATOM 902 C CA . THR A 1 113 ? -0.684 -12.393 2.236 1.00 93.81 113 THR A CA 1
ATOM 903 C C . THR A 1 113 ? -1.099 -13.027 3.561 1.00 93.81 113 THR A C 1
ATOM 905 O O . THR A 1 113 ? -1.689 -14.107 3.557 1.00 93.81 113 THR A O 1
ATOM 908 N N . PHE A 1 114 ? -0.884 -12.342 4.690 1.00 96.19 114 PHE A N 1
ATOM 909 C CA . PHE A 1 114 ? -1.167 -12.862 6.023 1.00 96.19 114 PHE A CA 1
ATOM 910 C C . PHE A 1 114 ? -2.613 -13.337 6.160 1.00 96.19 114 PHE A C 1
ATOM 912 O O . PHE A 1 114 ? -2.844 -14.442 6.634 1.00 96.19 114 PHE A O 1
ATOM 919 N N . LEU A 1 115 ? -3.592 -12.555 5.698 1.00 95.00 115 LEU A N 1
ATOM 920 C CA . LEU A 1 115 ? -5.009 -12.924 5.819 1.00 95.00 115 LEU A CA 1
ATOM 921 C C . LEU A 1 115 ? -5.429 -14.064 4.878 1.00 95.00 115 LEU A C 1
ATOM 923 O O . LEU A 1 115 ? -6.393 -14.759 5.169 1.00 95.00 115 LEU A O 1
ATOM 927 N N . SER A 1 116 ? -4.713 -14.262 3.768 1.00 94.31 116 SER A N 1
ATOM 928 C CA . SER A 1 116 ? -4.963 -15.345 2.804 1.00 94.31 116 SER A CA 1
ATOM 929 C C . SER A 1 116 ? -4.152 -16.611 3.085 1.00 94.31 116 SER A C 1
ATOM 931 O O . SER A 1 116 ? -4.348 -17.625 2.421 1.00 94.31 116 SER A O 1
ATOM 933 N N . ASN A 1 117 ? -3.207 -16.565 4.025 1.00 95.94 117 ASN A N 1
ATOM 934 C CA . ASN A 1 117 ? -2.385 -17.713 4.376 1.00 95.94 117 ASN A CA 1
ATOM 935 C C . ASN A 1 117 ? -3.260 -18.776 5.068 1.00 95.94 117 ASN A C 1
ATOM 937 O O . ASN A 1 117 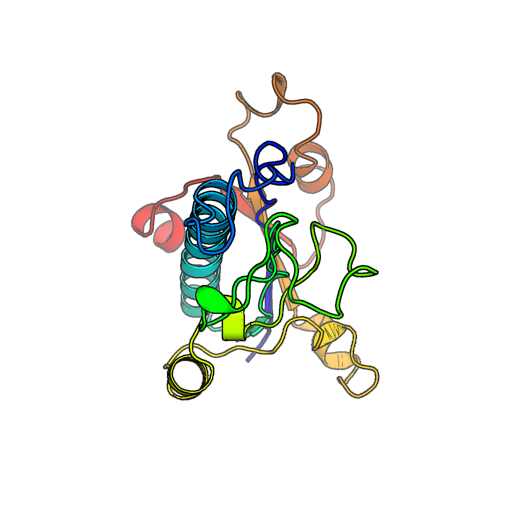? -3.848 -18.468 6.106 1.00 95.94 117 ASN A O 1
ATOM 941 N N . PRO A 1 118 ? -3.304 -20.033 4.580 1.00 95.81 118 PRO A N 1
ATOM 942 C CA . PRO A 1 118 ? -4.114 -21.096 5.187 1.00 95.81 118 PRO A CA 1
ATOM 943 C C . PRO A 1 118 ? -3.779 -21.388 6.656 1.00 95.81 118 PRO A C 1
ATOM 945 O O . PRO A 1 118 ? -4.580 -21.976 7.374 1.00 95.81 118 PRO A O 1
ATOM 948 N N . ARG A 1 119 ? -2.584 -20.989 7.110 1.00 95.19 119 ARG A N 1
ATOM 949 C CA . ARG A 1 119 ? -2.131 -21.140 8.500 1.00 95.19 119 ARG A CA 1
ATOM 950 C C . ARG A 1 119 ? -2.594 -20.008 9.418 1.00 95.19 119 ARG A C 1
ATOM 952 O O . ARG A 1 119 ? -2.371 -20.088 10.623 1.00 95.19 119 ARG A O 1
ATOM 959 N N . THR A 1 120 ? -3.197 -18.951 8.883 1.00 95.31 120 THR A N 1
ATOM 960 C CA . THR A 1 120 ? -3.755 -17.869 9.695 1.00 95.31 120 THR A CA 1
ATOM 961 C C . THR A 1 120 ? -5.074 -18.335 10.310 1.00 95.31 120 THR A C 1
ATOM 963 O O . THR A 1 120 ? -5.976 -18.724 9.568 1.00 95.31 120 THR A O 1
ATOM 966 N N . PRO A 1 121 ? -5.225 -18.313 11.650 1.00 94.56 121 PRO A N 1
ATOM 967 C CA . PRO A 1 121 ? -6.448 -18.778 12.294 1.00 94.56 121 PRO A CA 1
ATOM 968 C C . PRO A 1 121 ? -7.681 -18.031 11.781 1.00 94.56 121 PRO A C 1
ATOM 970 O O . PRO A 1 121 ? -7.675 -16.803 11.714 1.00 94.56 121 PRO A O 1
ATOM 973 N N . ALA A 1 122 ? -8.767 -18.751 11.492 1.00 89.00 122 ALA A N 1
ATOM 974 C CA . ALA A 1 122 ? -10.004 -18.153 10.975 1.00 89.00 122 ALA A CA 1
ATOM 975 C C . ALA A 1 122 ? -10.584 -17.065 11.903 1.00 89.00 122 ALA A C 1
ATOM 977 O O . ALA A 1 122 ? -11.192 -16.098 11.446 1.00 89.00 122 ALA A O 1
ATOM 978 N N . THR A 1 123 ? -10.330 -17.174 13.211 1.00 91.69 123 THR A N 1
ATOM 979 C CA . THR A 1 123 ? -10.722 -16.183 14.224 1.00 91.69 123 THR A CA 1
ATOM 980 C C . THR A 1 123 ? -10.065 -14.816 14.031 1.00 91.69 123 THR A C 1
ATOM 982 O O . THR A 1 123 ? -10.589 -13.823 14.522 1.00 91.69 123 THR A O 1
ATOM 985 N N . VAL A 1 124 ? -8.957 -14.720 13.288 1.00 93.25 124 VAL A N 1
ATOM 986 C CA . VAL A 1 124 ? -8.322 -13.437 12.952 1.00 93.25 124 VAL A CA 1
ATOM 987 C C . VAL A 1 124 ? -9.264 -12.556 12.135 1.00 93.25 124 VAL A C 1
ATOM 989 O O . VAL A 1 124 ? -9.302 -11.346 12.370 1.00 93.25 124 VAL A O 1
ATOM 992 N N . GLY A 1 125 ? -10.054 -13.147 11.232 1.00 89.00 125 GLY A N 1
ATOM 993 C CA . GLY A 1 125 ? -10.954 -12.421 10.334 1.00 89.00 125 GLY A CA 1
ATOM 994 C C . GLY A 1 125 ? -11.948 -11.523 11.073 1.00 89.00 125 GLY A C 1
ATOM 995 O O . GLY A 1 125 ? -12.143 -10.375 10.688 1.00 89.00 125 GLY A O 1
ATOM 996 N N . SER A 1 126 ? -12.482 -11.976 12.213 1.00 90.38 126 SER A N 1
ATOM 997 C CA . SER A 1 126 ? -13.432 -11.195 13.024 1.00 90.38 126 SER A CA 1
ATOM 998 C C . SER A 1 126 ? -12.804 -9.986 13.730 1.00 90.38 126 SER A C 1
ATOM 1000 O O . SER A 1 126 ? -13.510 -9.174 14.328 1.00 90.38 126 SER A O 1
ATOM 1002 N N . SER A 1 127 ? -11.482 -9.838 13.662 1.00 93.19 127 SER A N 1
ATOM 1003 C CA . SER A 1 127 ? -10.754 -8.706 14.229 1.00 93.19 127 SER A CA 1
ATOM 1004 C C . SER A 1 127 ? -10.235 -7.730 13.173 1.00 93.19 127 SER A C 1
ATOM 1006 O O . SER A 1 127 ? -9.623 -6.731 13.552 1.00 93.19 127 SER A O 1
ATOM 1008 N N . VAL A 1 128 ? -10.439 -7.991 11.879 1.00 95.19 128 VAL A N 1
ATOM 1009 C CA . VAL A 1 128 ? -9.958 -7.123 10.796 1.00 95.19 128 VAL A CA 1
ATOM 1010 C C . VAL A 1 128 ? -10.912 -5.945 10.624 1.00 95.19 128 VAL A C 1
ATOM 1012 O O . VAL A 1 128 ? -12.115 -6.136 10.539 1.00 95.19 128 VAL A O 1
ATOM 1015 N N . LEU A 1 129 ? -10.378 -4.724 10.574 1.00 95.19 129 LEU A N 1
ATOM 1016 C CA . LEU A 1 129 ? -11.100 -3.522 10.153 1.00 95.19 129 LEU A CA 1
ATOM 1017 C C . LEU A 1 129 ? -10.624 -3.116 8.752 1.00 95.19 129 LEU A C 1
ATOM 1019 O O . LEU A 1 129 ? -9.427 -2.939 8.520 1.00 95.19 129 LEU A O 1
ATOM 1023 N N . HIS A 1 130 ? -11.548 -2.949 7.815 1.00 93.62 130 H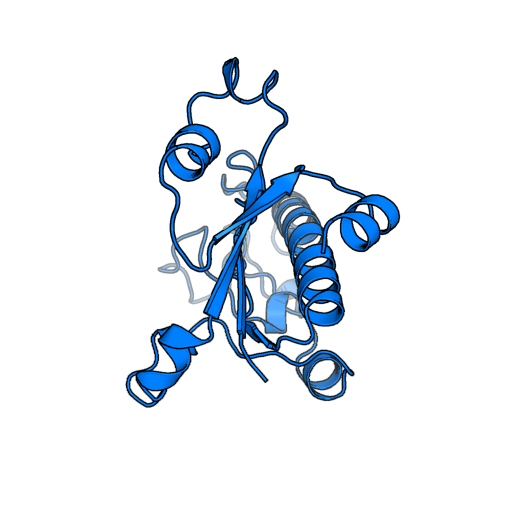IS A N 1
ATOM 1024 C CA . HIS A 1 130 ? -11.248 -2.552 6.446 1.00 93.62 130 HIS A CA 1
ATOM 1025 C C . HIS A 1 130 ? -11.404 -1.042 6.281 1.00 93.62 130 HIS A C 1
ATOM 1027 O O . HIS A 1 130 ? -12.512 -0.509 6.286 1.00 93.62 130 HIS A O 1
ATOM 1033 N N . VAL A 1 131 ? -10.286 -0.339 6.120 1.00 91.88 131 VAL A N 1
ATOM 1034 C CA . VAL A 1 131 ? -10.259 1.108 5.908 1.00 91.88 131 VAL A CA 1
ATOM 1035 C C . VAL A 1 131 ? -10.095 1.415 4.424 1.00 91.88 131 VAL A C 1
ATOM 1037 O O . VAL A 1 131 ? -9.193 0.891 3.764 1.00 91.88 131 VAL A O 1
ATOM 1040 N N . ARG A 1 132 ? -10.937 2.307 3.898 1.00 88.44 132 ARG A N 1
ATOM 1041 C CA . ARG A 1 132 ? -10.856 2.769 2.507 1.00 88.44 132 ARG A CA 1
ATOM 1042 C C . ARG A 1 132 ? -10.927 4.297 2.425 1.00 88.44 132 ARG A C 1
ATOM 1044 O O . ARG A 1 132 ? -11.923 4.876 2.859 1.00 88.44 132 ARG A O 1
ATOM 1051 N N . PRO A 1 133 ? -9.912 4.966 1.852 1.00 85.12 133 PRO A N 1
ATOM 1052 C CA . PRO A 1 133 ? -9.992 6.381 1.521 1.00 85.12 133 PRO A CA 1
ATOM 1053 C C . PRO A 1 133 ? -10.935 6.619 0.340 1.00 85.12 133 PRO A C 1
ATOM 1055 O O . PRO A 1 133 ? -10.842 5.943 -0.685 1.00 85.12 133 PRO A O 1
ATOM 1058 N N . CYS A 1 134 ? -11.798 7.618 0.460 1.00 77.75 134 CYS A N 1
ATOM 1059 C CA . CYS A 1 134 ? -12.848 7.939 -0.493 1.00 77.75 134 CYS A CA 1
ATOM 1060 C C . CYS A 1 134 ? -12.765 9.395 -0.933 1.00 77.75 134 CYS A C 1
ATOM 1062 O O . CYS A 1 134 ? -12.519 10.280 -0.114 1.00 77.75 134 CYS A O 1
ATOM 1064 N N . ALA A 1 135 ? -12.972 9.648 -2.227 1.00 65.94 135 ALA A N 1
ATOM 1065 C CA . ALA A 1 135 ? -13.109 11.009 -2.730 1.00 65.94 135 ALA A CA 1
ATOM 1066 C C . ALA A 1 135 ? -14.273 11.727 -2.025 1.00 65.94 135 ALA A C 1
ATOM 1068 O O . ALA A 1 135 ? -15.260 11.094 -1.640 1.00 65.94 135 ALA A O 1
ATOM 1069 N N . ALA A 1 136 ? -14.165 13.047 -1.859 1.00 57.56 136 ALA A N 1
ATOM 1070 C CA . ALA A 1 136 ? -15.294 13.845 -1.396 1.00 57.56 136 ALA A CA 1
ATOM 1071 C C . ALA A 1 136 ? -16.459 13.722 -2.397 1.00 57.56 136 ALA A C 1
ATOM 1073 O O . ALA A 1 136 ? -16.236 13.558 -3.599 1.00 57.56 136 ALA A O 1
ATOM 1074 N N . ALA A 1 137 ? -17.699 13.824 -1.907 1.00 50.31 137 ALA A N 1
ATOM 1075 C CA . ALA A 1 137 ? -18.924 13.552 -2.669 1.00 50.31 137 ALA A CA 1
ATOM 1076 C C . ALA A 1 137 ? -19.037 14.291 -4.027 1.00 50.31 137 ALA A C 1
ATOM 1078 O O . ALA A 1 137 ? -19.748 13.822 -4.908 1.00 50.31 137 ALA A O 1
ATOM 1079 N N . GLY A 1 138 ? -18.312 15.401 -4.229 1.00 43.34 138 GLY A N 1
ATOM 1080 C CA . GLY A 1 138 ? -18.287 16.161 -5.488 1.00 43.34 138 GLY A CA 1
ATOM 1081 C C . GLY A 1 138 ? -17.314 15.662 -6.572 1.00 43.34 138 GLY A C 1
ATOM 1082 O O . GLY A 1 138 ? -17.527 15.952 -7.747 1.00 43.34 138 GLY A O 1
ATOM 1083 N N . GLU A 1 139 ? -16.270 14.900 -6.227 1.00 44.06 139 GLU A N 1
ATOM 1084 C CA . GLU A 1 139 ? -15.307 14.345 -7.203 1.00 44.06 139 GLU A CA 1
ATOM 1085 C C . GLU A 1 139 ? -15.686 12.929 -7.661 1.00 44.06 139 GLU A C 1
ATOM 1087 O O . GLU A 1 139 ? -15.430 12.554 -8.807 1.00 44.06 139 GLU A O 1
ATOM 1092 N N . ALA A 1 140 ? -16.376 12.171 -6.801 1.00 43.41 140 ALA A N 1
ATOM 1093 C CA . ALA A 1 140 ? -16.890 10.835 -7.110 1.00 43.41 140 ALA A CA 1
ATOM 1094 C C . ALA A 1 140 ? -17.897 10.824 -8.282 1.00 43.41 140 ALA A C 1
ATOM 1096 O O . ALA A 1 140 ? -18.075 9.796 -8.928 1.00 43.41 140 ALA A O 1
ATOM 1097 N N . ALA A 1 141 ? -18.521 11.968 -8.589 1.00 40.41 141 ALA A N 1
ATOM 1098 C CA . ALA A 1 141 ? -19.439 12.122 -9.718 1.00 40.41 141 ALA A CA 1
ATOM 1099 C C . ALA A 1 141 ? -18.733 12.291 -11.081 1.00 40.41 141 ALA A C 1
ATOM 1101 O O . ALA A 1 141 ? -19.367 12.100 -12.115 1.00 40.41 141 ALA A O 1
ATOM 1102 N N . LYS A 1 142 ? -17.438 12.652 -11.108 1.00 41.69 142 LYS A N 1
ATOM 1103 C CA . LYS A 1 142 ? -16.686 12.920 -12.354 1.00 41.69 142 LYS A CA 1
ATOM 1104 C C . LYS A 1 142 ? -15.730 11.800 -12.759 1.00 41.69 142 LYS A C 1
ATOM 1106 O O . LYS A 1 142 ? -15.388 11.692 -13.931 1.00 41.69 142 LYS A O 1
ATOM 1111 N N . ALA A 1 143 ? -15.320 10.960 -11.815 1.00 39.81 143 ALA A N 1
ATOM 1112 C CA . ALA A 1 143 ? -14.536 9.762 -12.078 1.00 39.81 143 ALA A CA 1
ATOM 1113 C C . ALA A 1 143 ? -15.427 8.546 -11.818 1.00 39.81 143 ALA A C 1
ATOM 1115 O O . ALA A 1 143 ? -15.495 8.056 -10.692 1.00 39.81 143 ALA A O 1
ATOM 1116 N N . GLY A 1 144 ? -16.162 8.090 -12.837 1.00 40.22 144 GLY A N 1
ATOM 1117 C CA . GLY A 1 144 ? -16.942 6.859 -12.729 1.00 40.22 144 GLY A CA 1
ATOM 1118 C C . GLY A 1 144 ? -16.052 5.724 -12.213 1.00 40.22 144 GLY A C 1
ATOM 1119 O O . GLY A 1 144 ? -15.144 5.297 -12.919 1.00 40.22 144 GLY A O 1
ATOM 1120 N N . GLY A 1 145 ? -16.274 5.274 -10.973 1.00 47.12 145 GLY A N 1
ATOM 1121 C CA . GLY A 1 145 ? -15.593 4.092 -10.433 1.00 47.12 145 GLY A CA 1
ATOM 1122 C C . GLY A 1 145 ? -14.990 4.169 -9.028 1.00 47.12 145 GLY A C 1
ATOM 1123 O O . GLY A 1 145 ? -14.428 3.168 -8.587 1.00 47.12 145 GLY A O 1
ATOM 1124 N N . ASP A 1 146 ? -15.113 5.256 -8.263 1.00 53.66 146 ASP A N 1
ATOM 1125 C CA . ASP A 1 146 ? -14.777 5.180 -6.834 1.00 53.66 146 ASP A CA 1
ATOM 1126 C C . ASP A 1 146 ? -15.936 4.498 -6.084 1.00 53.66 146 ASP A C 1
ATOM 1128 O O . ASP A 1 146 ? -16.823 5.161 -5.552 1.00 53.66 146 ASP A O 1
ATOM 1132 N N . GLY A 1 147 ? -15.936 3.156 -6.026 1.00 55.47 147 GLY A N 1
ATOM 1133 C CA . GLY A 1 147 ? -16.955 2.301 -5.373 1.00 55.47 147 GLY A CA 1
ATOM 1134 C C . GLY A 1 147 ? -17.250 2.594 -3.887 1.00 55.47 147 GLY A C 1
ATOM 1135 O O . GLY A 1 147 ? -17.974 1.857 -3.229 1.00 55.47 147 GLY A O 1
ATOM 1136 N N . CYS A 1 148 ? -16.710 3.681 -3.344 1.00 62.69 148 CYS A N 1
ATOM 1137 C CA . CYS A 1 148 ? -17.035 4.272 -2.056 1.00 62.69 148 CYS A CA 1
ATOM 1138 C C . CYS A 1 148 ? -18.510 4.660 -1.897 1.00 62.69 148 CYS A C 1
ATOM 1140 O O . CYS A 1 148 ? -19.030 4.510 -0.799 1.00 62.69 148 CYS A O 1
ATOM 1142 N N . ALA A 1 149 ? -19.197 5.121 -2.950 1.00 57.03 149 ALA A N 1
ATOM 1143 C CA . ALA A 1 149 ? -20.623 5.464 -2.856 1.00 57.03 149 ALA A CA 1
ATOM 1144 C C . ALA A 1 149 ? -21.499 4.219 -2.608 1.00 57.03 149 ALA A C 1
ATOM 1146 O O . ALA A 1 149 ? -22.379 4.232 -1.752 1.00 57.03 149 ALA A O 1
ATOM 1147 N N . GLN A 1 150 ? -21.200 3.113 -3.297 1.00 57.75 150 GLN A N 1
ATOM 1148 C CA . GLN A 1 150 ? -21.866 1.821 -3.087 1.00 57.75 150 GLN A CA 1
ATOM 1149 C C . GLN A 1 150 ? -21.489 1.195 -1.739 1.00 57.75 150 GLN A C 1
ATOM 1151 O O . GLN A 1 150 ? -22.345 0.640 -1.058 1.00 57.75 150 GLN A O 1
ATOM 1156 N N . LEU A 1 151 ? -20.229 1.337 -1.319 1.00 59.38 151 LEU A N 1
ATOM 1157 C CA . LEU A 1 151 ? -19.757 0.853 -0.021 1.00 59.38 151 LEU A CA 1
ATOM 1158 C C . LEU A 1 151 ? -20.288 1.671 1.166 1.00 59.38 151 LEU A C 1
ATOM 1160 O O . LEU A 1 151 ? -20.440 1.119 2.243 1.00 59.38 151 LEU A O 1
ATOM 1164 N N . ALA A 1 152 ? -20.581 2.962 0.996 1.00 59.12 152 ALA A N 1
ATOM 1165 C CA . ALA A 1 152 ? -21.237 3.768 2.027 1.00 59.12 152 ALA A CA 1
ATOM 1166 C C . ALA A 1 152 ? -22.709 3.367 2.217 1.00 59.12 152 ALA A C 1
ATOM 1168 O O . ALA A 1 152 ? -23.225 3.432 3.330 1.00 59.12 152 ALA A O 1
ATOM 1169 N N . ALA A 1 153 ? -23.375 2.937 1.139 1.00 54.50 153 ALA A N 1
ATOM 1170 C CA . ALA A 1 153 ? -24.756 2.457 1.174 1.00 54.50 153 ALA A CA 1
ATOM 1171 C C . ALA A 1 153 ? -24.886 1.057 1.804 1.00 54.50 153 ALA A C 1
ATOM 1173 O O . ALA A 1 153 ? -25.926 0.716 2.364 1.00 54.50 153 ALA A O 1
ATOM 1174 N N . GLN A 1 154 ? -23.827 0.248 1.742 1.00 57.03 154 GLN A N 1
ATOM 1175 C CA . GLN A 1 154 ? -23.750 -1.0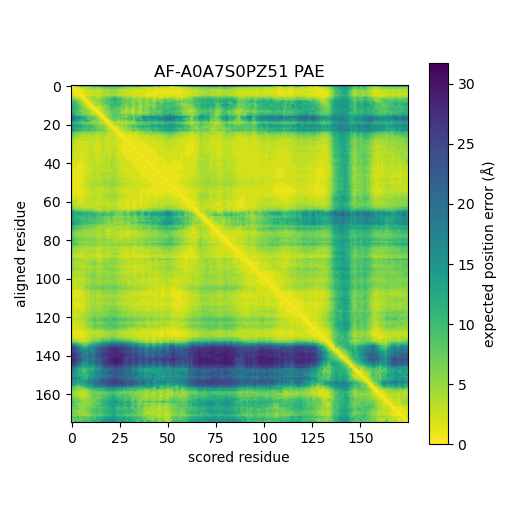49 2.405 1.00 57.03 154 GLN A CA 1
ATOM 1176 C C . GLN A 1 154 ? -23.173 -0.836 3.808 1.00 57.03 154 GLN A C 1
ATOM 1178 O O . GLN A 1 154 ? -21.970 -0.671 3.970 1.00 57.03 154 GLN A O 1
ATOM 1183 N N . SER A 1 155 ? -24.014 -0.810 4.843 1.00 54.88 155 SER A N 1
ATOM 1184 C CA . SER A 1 155 ? -23.556 -0.687 6.237 1.00 54.88 155 SER A C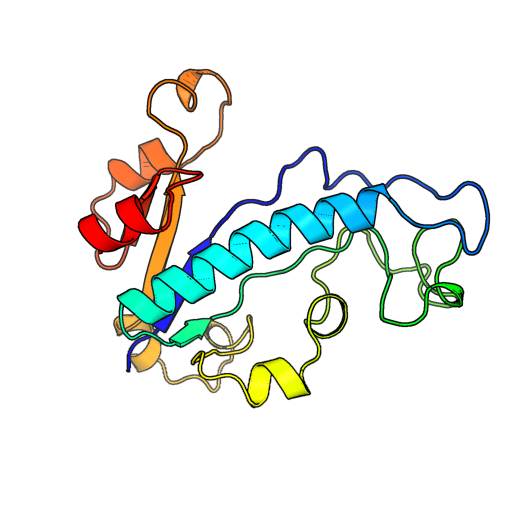A 1
ATOM 1185 C C . SER A 1 155 ? -22.860 -1.984 6.694 1.00 54.88 155 SER A C 1
ATOM 1187 O O . SER A 1 155 ? -23.419 -2.805 7.420 1.00 54.88 155 SER A O 1
ATOM 1189 N N . VAL A 1 156 ? -21.648 -2.223 6.189 1.00 64.62 156 VAL A N 1
ATOM 1190 C CA . VAL A 1 156 ? -20.863 -3.429 6.456 1.00 64.62 156 VAL A CA 1
ATOM 1191 C C . VAL A 1 156 ? -20.167 -3.276 7.808 1.00 64.62 156 VAL A C 1
ATOM 1193 O O . VAL A 1 156 ? -19.383 -2.348 8.026 1.00 64.62 156 VAL A O 1
ATOM 1196 N N . ARG A 1 157 ? -20.433 -4.207 8.738 1.00 68.62 157 ARG A N 1
ATOM 1197 C CA . ARG A 1 157 ? -19.651 -4.328 9.980 1.00 68.62 157 ARG A CA 1
ATOM 1198 C C . ARG A 1 157 ? -18.172 -4.454 9.613 1.00 68.62 157 ARG A C 1
ATOM 1200 O O . ARG A 1 157 ? -17.834 -5.246 8.746 1.00 68.62 157 ARG A O 1
ATOM 1207 N N . GLN A 1 158 ? -17.306 -3.722 10.316 1.00 80.06 158 GLN A N 1
ATOM 1208 C CA . GLN A 1 158 ? -15.850 -3.715 10.103 1.00 80.06 158 GLN A CA 1
ATOM 1209 C C . GLN A 1 158 ? -15.371 -3.005 8.832 1.00 80.06 158 GLN A C 1
ATOM 1211 O O . GLN A 1 158 ? -14.278 -3.289 8.342 1.00 80.06 158 GLN A O 1
ATOM 1216 N N . GLN A 1 159 ? -16.127 -2.028 8.340 1.00 85.06 159 GLN A N 1
ATOM 1217 C CA . GLN A 1 159 ? -15.647 -1.111 7.318 1.00 85.06 159 GLN A CA 1
ATOM 1218 C C . GLN A 1 159 ? -15.641 0.331 7.826 1.00 85.06 159 GLN A C 1
ATOM 1220 O O . GLN A 1 159 ? -16.576 0.771 8.490 1.00 85.06 159 GLN A O 1
ATOM 1225 N N . GLN A 1 160 ? -14.587 1.077 7.494 1.00 84.69 160 GLN A N 1
ATOM 1226 C CA . GLN A 1 160 ? -14.484 2.500 7.792 1.00 84.69 160 GLN A CA 1
ATOM 1227 C C . GLN A 1 160 ? -14.036 3.284 6.561 1.00 84.69 160 GLN A C 1
ATOM 1229 O O . GLN A 1 160 ? -13.020 2.981 5.929 1.00 84.69 160 GLN A O 1
ATOM 1234 N N . LEU A 1 161 ? -14.809 4.313 6.226 1.00 84.19 161 LEU A N 1
ATOM 1235 C CA . LEU A 1 161 ? -14.508 5.218 5.125 1.00 84.19 161 LEU A CA 1
ATOM 1236 C C . LEU A 1 161 ? -13.816 6.463 5.672 1.00 84.19 161 LEU A C 1
ATOM 1238 O O . LEU A 1 161 ? -14.277 7.063 6.642 1.00 84.19 161 LEU A O 1
ATOM 1242 N N . LEU A 1 162 ? -12.712 6.851 5.041 1.00 83.94 162 LEU A N 1
ATOM 1243 C CA . LEU A 1 162 ? -11.968 8.060 5.389 1.00 83.94 162 LEU A CA 1
ATOM 1244 C C . LEU A 1 162 ? -11.911 9.005 4.188 1.00 83.94 162 LEU A C 1
ATOM 1246 O O . LEU A 1 162 ? -11.864 8.529 3.056 1.00 83.94 162 LEU A O 1
ATOM 1250 N N . PRO A 1 163 ? -11.869 10.330 4.381 1.00 78.81 163 PRO A N 1
ATOM 1251 C CA . PRO A 1 163 ? -11.650 11.252 3.274 1.00 78.81 163 PRO A CA 1
ATOM 1252 C C . PRO A 1 163 ? -10.288 11.009 2.607 1.00 78.81 163 PRO A C 1
ATOM 1254 O O . PRO A 1 163 ? -9.259 10.844 3.270 1.00 78.81 163 PRO A O 1
ATOM 1257 N N . ARG A 1 164 ? -10.260 10.981 1.273 1.00 78.38 164 ARG A N 1
ATOM 1258 C CA . ARG A 1 164 ? -9.026 10.897 0.487 1.00 78.38 164 ARG A CA 1
ATOM 1259 C C . ARG A 1 164 ? -8.202 12.158 0.744 1.00 78.38 164 ARG A C 1
ATOM 1261 O O . ARG A 1 164 ? -8.698 13.268 0.603 1.00 78.38 164 ARG A O 1
ATOM 1268 N N . GLY A 1 165 ? -6.940 11.975 1.124 1.00 73.81 165 GLY A N 1
ATOM 1269 C CA . GLY A 1 165 ? -6.052 13.090 1.464 1.00 73.81 165 GLY A CA 1
ATOM 1270 C C . GLY A 1 165 ? -6.293 13.704 2.849 1.00 73.81 165 GLY A C 1
ATOM 1271 O O . GLY A 1 165 ? -5.737 14.769 3.118 1.00 73.81 165 GLY A O 1
ATOM 1272 N N . ALA A 1 166 ? -7.075 13.050 3.723 1.00 74.81 166 ALA A N 1
ATOM 1273 C CA . ALA A 1 166 ? -7.247 13.478 5.111 1.00 74.81 166 ALA A CA 1
ATOM 1274 C C . ALA A 1 166 ? -5.887 13.699 5.789 1.00 74.81 166 ALA A C 1
ATOM 1276 O O . ALA A 1 166 ? -4.987 12.855 5.723 1.00 74.81 166 ALA A O 1
ATOM 1277 N N . ARG A 1 167 ? -5.736 14.856 6.436 1.00 81.25 167 ARG A N 1
ATOM 1278 C CA . ARG A 1 167 ? -4.515 15.205 7.175 1.00 81.25 167 ARG A CA 1
ATOM 1279 C C . ARG A 1 167 ? -4.524 14.523 8.540 1.00 81.25 167 ARG A C 1
ATOM 1281 O O . ARG A 1 167 ? -5.582 14.196 9.064 1.00 81.25 167 ARG A O 1
ATOM 1288 N N . GLU A 1 168 ? -3.358 14.397 9.165 1.00 80.94 168 GLU A N 1
ATOM 1289 C CA . GLU A 1 168 ? -3.217 13.764 10.488 1.00 80.94 168 GLU A CA 1
ATOM 1290 C C . GLU A 1 168 ? -4.191 14.328 11.531 1.00 80.94 168 GLU A C 1
ATOM 1292 O O . GLU A 1 168 ? -4.865 13.556 12.204 1.00 80.94 168 GLU A O 1
ATOM 1297 N N . LYS A 1 169 ? -4.345 15.659 11.607 1.00 82.88 169 LYS A N 1
ATOM 1298 C CA . LYS A 1 169 ? -5.307 16.299 12.524 1.00 82.88 169 LYS A CA 1
ATOM 1299 C C . LYS A 1 169 ? -6.748 15.840 12.286 1.00 82.88 169 LYS A C 1
ATOM 1301 O O . LYS A 1 169 ? -7.472 15.606 13.240 1.00 82.88 169 LYS A O 1
ATOM 1306 N N . GLU A 1 170 ? -7.150 15.699 11.024 1.00 80.94 170 GLU A N 1
ATOM 1307 C CA . GLU A 1 170 ? -8.497 15.244 10.672 1.00 80.94 170 GLU A CA 1
ATOM 1308 C C . GLU A 1 170 ? -8.702 13.767 11.026 1.00 80.94 170 GLU A C 1
ATOM 1310 O O . GLU A 1 170 ? -9.764 13.389 11.512 1.00 80.94 170 GLU A O 1
ATOM 1315 N N . LEU A 1 171 ? -7.679 12.938 10.810 1.00 83.06 171 LEU A N 1
ATOM 1316 C CA . LEU A 1 171 ? -7.715 11.520 11.157 1.00 83.06 171 LEU A CA 1
ATOM 1317 C C . LEU A 1 171 ? -7.838 11.309 12.670 1.00 83.06 171 LEU A C 1
ATOM 1319 O O . LEU A 1 171 ? -8.656 10.500 13.084 1.00 83.06 171 LEU A O 1
ATOM 1323 N N . VAL A 1 172 ? -7.099 12.073 13.480 1.00 82.19 172 VAL A N 1
ATOM 1324 C CA . VAL A 1 172 ? -7.164 12.010 14.954 1.00 82.19 172 VAL A CA 1
ATOM 1325 C C . VAL A 1 172 ? -8.546 12.385 15.494 1.00 82.19 172 VAL A C 1
ATOM 1327 O O . VAL A 1 172 ? -8.969 11.859 16.510 1.00 82.19 172 VAL A O 1
ATOM 1330 N N . THR A 1 173 ? -9.269 13.297 14.842 1.00 80.06 173 THR A N 1
ATOM 1331 C CA . THR A 1 173 ? -10.620 13.677 15.288 1.00 80.06 173 THR A CA 1
ATOM 1332 C C . THR A 1 173 ? -11.684 12.640 14.910 1.00 80.06 173 THR A C 1
ATOM 1334 O O . THR A 1 173 ? -12.743 12.601 15.529 1.00 80.06 173 THR A O 1
ATOM 1337 N N . ARG A 1 174 ? -11.440 11.824 13.877 1.00 77.62 174 ARG A N 1
ATOM 1338 C CA . ARG A 1 174 ? -12.427 10.885 13.310 1.00 77.62 174 ARG A CA 1
ATOM 1339 C C . ARG A 1 174 ? -12.246 9.425 13.754 1.00 77.62 174 ARG A C 1
ATOM 1341 O O . ARG A 1 174 ? -13.149 8.630 13.491 1.00 77.62 174 ARG A O 1
ATOM 1348 N N . LEU A 1 175 ? -11.093 9.067 14.320 1.00 81.25 175 LEU A N 1
ATOM 1349 C CA . LEU A 1 175 ? -10.685 7.704 14.698 1.00 81.25 175 LEU A CA 1
ATOM 1350 C C . LEU A 1 175 ? -10.441 7.626 16.202 1.00 81.25 175 LEU A C 1
ATOM 1352 O O . LEU A 1 175 ? -10.900 6.625 16.791 1.00 81.25 175 LEU A O 1
#

Foldseek 3Di:
DAEEEEDDDQDPVLQDQDFAPFQLPDRVSQVVSLVSVVVSQVVQQLLCVLVVHAYADAFRWGSAPAAPDSNQTGRRRYGPPPVVDDGTDRDDPRRRDPVVCVVPDPHHYDYNCQVVPPPNDPVSVVRYAYEYAAEDPVVCVVDPDRCVVVVVVPPDPRYDYDHDPDDSVRSNVVD

Secondary structure (DSSP, 8-state):
--EEEE--PPPGGGSS-PPPSSTT---HHHHHHHHHHHHHHHHHHHHHHHTT-EEEPPP-EESS---S-GGGB-TTSSBTT-TTPPSSEE--GGGTS-HHHHHHSS--EE-TTGGG-TTS-GGGGGGEEEEEEE--TTTTTTSTT-THHHHHHS--TTEEEEETT--HHHHHHH-

Sequence (175 aa):
VGFVTYNSAAPTRLLDTPRLSTRGEVPLHHMRLMHEQLKGLRNALFVARLLNRALVLPPLLCSCELGFWIKHVEAKCVAAGHETLQLPYVCPVDHFLFPRTLAESHFLHRERTFLSNPRTPATVGSSVLHVRPCAAAGEAAKAGGDGCAQLAAQSVRQQQLLPRGAREKELVTRL

Solvent-accessible surface area (backbone atoms only — not comparable to full-atom values): 10321 Å² total; per-residue (Å²): 125,40,34,30,39,51,54,66,82,74,63,70,89,50,50,63,66,73,71,47,93,46,70,54,60,79,61,61,64,41,54,49,37,44,50,57,50,50,55,45,49,54,51,38,54,52,53,18,58,74,67,61,23,27,28,38,40,62,89,46,70,28,38,36,59,56,52,94,52,59,78,50,23,37,36,78,30,31,36,86,93,40,84,85,66,66,74,55,34,77,50,67,64,63,53,80,41,63,62,66,62,54,71,74,40,94,62,54,65,43,62,59,58,48,88,75,36,89,86,48,61,75,75,55,62,83,39,44,33,41,35,34,58,27,68,59,83,81,54,47,76,75,47,88,74,61,63,51,66,63,51,66,72,46,86,54,88,53,60,45,82,40,62,57,84,63,48,72,74,58,48,65,75,75,104

Radius of gyration: 17.83 Å; Cα contacts (8 Å, |Δi|>4): 250; chains: 1; bounding box: 47×37×43 Å

Nearest PDB structures (foldseek):
  5yz4-assembly1_A  TM=3.275E-01  e=4.773E+00  Schizosaccharomyces pombe 972h-
  4qrh-assembly2_D  TM=3.034E-01  e=3.031E+00  Staphylococcus aureus USA300-ISMMS1
  3lnc-assembly1_A  TM=3.339E-01  e=6.602E+00  Anaplasma phagocytophilum str. HZ

InterPro domains:
  IPR053250 Glycosyltransferase 77 domain-containing protein [PTHR46936] (2-171)

pLDDT: mean 82.71, std 13.77, range [39.81, 97.5]